Protein AF-A0A502GPY8-F1 (afdb_monomer_lite)

pLDDT: mean 94.05, std 6.35, range [57.41, 98.69]

Sequence (95 aa):
MATPYLEIHGKEYHFIVNERGTEIARKVTLSDDEILYWFVECGVVGLATKYAAMNSSPEKEFRDVYFRKQYSLMLSIKPEWATRKHKEFTEILSA

Structure (mmCIF, N/CA/C/O backbone):
data_AF-A0A502GPY8-F1
#
_entry.id   AF-A0A502GPY8-F1
#
loop_
_atom_site.group_PDB
_atom_site.id
_atom_site.type_symbol
_atom_site.label_atom_id
_atom_site.label_alt_id
_atom_site.label_comp_id
_atom_site.label_asym_id
_atom_site.label_entity_id
_atom_site.label_seq_id
_atom_site.pdbx_PDB_ins_code
_atom_site.Cartn_x
_atom_site.Cartn_y
_atom_site.Cartn_z
_atom_site.occupancy
_atom_site.B_iso_or_equiv
_atom_site.auth_seq_id
_atom_site.auth_comp_id
_atom_site.auth_asym_id
_atom_site.auth_atom_id
_atom_site.pdbx_PDB_model_num
ATOM 1 N N . MET A 1 1 ? -0.457 -15.748 -3.199 1.00 67.94 1 MET A N 1
ATOM 2 C CA . MET A 1 1 ? -0.892 -14.343 -3.295 1.00 67.94 1 MET A CA 1
ATOM 3 C C . MET A 1 1 ? -1.391 -13.996 -1.925 1.00 67.94 1 MET A C 1
ATOM 5 O O . MET A 1 1 ? -2.326 -14.634 -1.455 1.00 67.94 1 MET A O 1
ATOM 9 N N . ALA A 1 2 ? -0.700 -13.070 -1.281 1.00 85.50 2 ALA A N 1
ATOM 10 C CA . ALA A 1 2 ? -1.104 -12.572 0.011 1.00 85.50 2 ALA A CA 1
ATOM 11 C C . ALA A 1 2 ? -2.432 -11.807 -0.121 1.00 85.50 2 ALA A C 1
ATOM 13 O O . ALA A 1 2 ? -2.606 -11.022 -1.055 1.00 85.50 2 ALA A O 1
ATOM 14 N N . THR A 1 3 ? -3.375 -12.061 0.780 1.00 88.62 3 THR A N 1
ATOM 15 C CA . THR A 1 3 ? -4.700 -11.439 0.794 1.00 88.62 3 THR A CA 1
ATOM 16 C C . THR A 1 3 ? -4.838 -10.624 2.074 1.00 88.62 3 THR A C 1
ATOM 18 O O . THR A 1 3 ? -4.862 -11.213 3.159 1.00 88.62 3 THR A O 1
ATOM 21 N N . PRO A 1 4 ? -4.887 -9.284 1.979 1.00 93.69 4 PRO A N 1
ATOM 22 C CA . PRO A 1 4 ? -5.147 -8.454 3.138 1.00 93.69 4 PRO A CA 1
ATOM 23 C C . PRO A 1 4 ? -6.631 -8.499 3.515 1.00 93.69 4 PRO A C 1
ATOM 25 O O . PRO A 1 4 ? -7.497 -8.514 2.639 1.00 93.69 4 PRO A O 1
ATOM 28 N N . TYR A 1 5 ? -6.931 -8.470 4.809 1.00 95.31 5 TYR A N 1
ATOM 29 C CA . TYR A 1 5 ? -8.283 -8.295 5.334 1.00 95.31 5 TYR A CA 1
ATOM 30 C C . TYR A 1 5 ? -8.276 -7.437 6.605 1.00 95.31 5 TYR A C 1
ATOM 32 O O . TYR A 1 5 ? -7.223 -7.172 7.191 1.00 95.31 5 TYR A O 1
ATOM 40 N N . LEU A 1 6 ? -9.457 -6.931 6.969 1.00 97.19 6 LEU A N 1
ATOM 41 C CA . LEU A 1 6 ? -9.665 -6.028 8.097 1.00 97.19 6 LEU A CA 1
ATOM 42 C C . LEU A 1 6 ? -10.430 -6.755 9.203 1.00 97.19 6 LEU A C 1
ATOM 44 O O . LEU A 1 6 ? -11.538 -7.233 8.968 1.00 97.19 6 LEU A O 1
ATOM 48 N N . GLU A 1 7 ? -9.874 -6.765 10.410 1.00 97.88 7 GLU A N 1
ATOM 49 C CA . GLU A 1 7 ? -10.629 -7.014 11.643 1.00 97.88 7 GLU A CA 1
ATOM 50 C C . GLU A 1 7 ? -10.852 -5.679 12.368 1.00 97.88 7 GLU A C 1
ATOM 52 O O . GLU A 1 7 ? -9.956 -4.831 12.410 1.00 97.88 7 GLU A O 1
ATOM 57 N N . ILE A 1 8 ? -12.046 -5.486 12.937 1.00 97.94 8 ILE A N 1
ATOM 58 C CA . ILE A 1 8 ? -12.391 -4.293 13.721 1.00 97.94 8 ILE A CA 1
ATOM 59 C C . ILE A 1 8 ? -12.681 -4.725 15.154 1.00 97.94 8 ILE A C 1
ATOM 61 O O . ILE A 1 8 ? -13.660 -5.430 15.407 1.00 97.94 8 ILE A O 1
ATOM 65 N N . HIS A 1 9 ? -11.847 -4.284 16.094 1.00 97.44 9 HIS A N 1
ATOM 66 C CA . HIS A 1 9 ? -11.983 -4.581 17.518 1.00 97.44 9 HIS A CA 1
ATOM 67 C C . HIS A 1 9 ? -12.258 -3.288 18.287 1.00 97.44 9 HIS A C 1
ATOM 69 O O . HIS A 1 9 ? -11.359 -2.526 18.640 1.00 97.44 9 HIS A O 1
ATOM 75 N N . GLY A 1 10 ? -13.537 -2.998 18.527 1.00 96.44 10 GLY A N 1
ATOM 76 C CA . GLY A 1 10 ? -13.940 -1.722 19.112 1.00 96.44 10 GLY A CA 1
ATOM 77 C C . GLY A 1 10 ? -13.567 -0.555 18.194 1.00 96.44 10 GLY A C 1
ATOM 78 O O . GLY A 1 10 ? -14.213 -0.358 17.170 1.00 96.44 10 GLY A O 1
ATOM 79 N N . LYS A 1 11 ? -12.545 0.220 18.575 1.00 96.19 11 LYS A N 1
ATOM 80 C CA . LYS A 1 11 ? -12.016 1.345 17.778 1.00 96.19 11 LYS A CA 1
ATOM 81 C C . LYS A 1 11 ? -10.730 1.006 17.019 1.00 96.19 11 LYS A C 1
ATOM 83 O O . LYS A 1 11 ? -10.223 1.854 16.294 1.00 96.19 11 LYS A O 1
ATOM 88 N N . GLU A 1 12 ? -10.180 -0.188 17.218 1.00 98.31 12 GLU A N 1
ATOM 89 C CA . GLU A 1 12 ? -8.939 -0.619 16.581 1.00 98.31 12 GLU A CA 1
ATOM 90 C C . GLU A 1 12 ? -9.216 -1.271 15.230 1.00 98.31 12 GLU A C 1
ATOM 92 O O . GLU A 1 12 ? -10.046 -2.176 15.111 1.00 98.31 12 GLU A O 1
ATOM 97 N N . TYR A 1 13 ? -8.471 -0.832 14.219 1.00 98.69 13 TYR A N 1
ATOM 98 C CA . TYR A 1 13 ? -8.389 -1.482 12.922 1.00 98.69 13 TYR A CA 1
ATOM 99 C C . TYR A 1 13 ? -7.150 -2.363 12.870 1.00 98.69 13 TYR A C 1
ATOM 101 O O . TYR A 1 13 ? -6.026 -1.876 13.015 1.00 98.69 13 TYR A O 1
ATOM 109 N N . HIS A 1 14 ? -7.346 -3.650 12.602 1.00 98.31 14 HIS A N 1
ATOM 110 C CA . HIS A 1 14 ? -6.267 -4.605 12.398 1.00 98.31 14 HIS A CA 1
ATOM 111 C C . HIS A 1 14 ? -6.190 -4.957 10.913 1.00 98.31 14 HIS A C 1
ATOM 113 O O . HIS A 1 14 ? -7.040 -5.667 10.377 1.00 98.31 14 HIS A O 1
ATOM 119 N N . PHE A 1 15 ? -5.154 -4.456 10.249 1.00 98.06 15 PHE A N 1
ATOM 120 C CA . PHE A 1 15 ? -4.799 -4.845 8.893 1.00 98.06 15 PHE A CA 1
ATOM 121 C C . PHE A 1 15 ? -3.961 -6.112 8.942 1.00 98.06 15 PHE A C 1
ATOM 123 O O . PHE A 1 15 ? -2.838 -6.096 9.457 1.00 98.06 15 PHE A O 1
ATOM 130 N N . ILE A 1 16 ? -4.498 -7.198 8.404 1.00 97.44 16 ILE A N 1
ATOM 131 C CA . ILE A 1 16 ? -3.873 -8.515 8.478 1.00 97.44 16 ILE A CA 1
ATOM 132 C C . ILE A 1 16 ? -3.605 -8.998 7.073 1.00 97.44 16 ILE A C 1
ATOM 134 O O . ILE A 1 16 ? -4.476 -8.934 6.212 1.00 97.44 16 ILE A O 1
ATOM 138 N N . VAL A 1 17 ? -2.398 -9.498 6.845 1.00 95.12 17 VAL A N 1
ATOM 139 C CA . VAL A 1 17 ? -2.001 -10.095 5.577 1.00 95.12 17 VAL A CA 1
ATOM 140 C C . VAL A 1 17 ? -1.865 -11.590 5.785 1.00 95.12 17 VAL A C 1
ATOM 142 O O . VAL A 1 17 ? -1.045 -12.039 6.587 1.00 95.12 17 VAL A O 1
ATOM 145 N N . ASN A 1 18 ? -2.659 -12.361 5.048 1.00 94.38 18 ASN A N 1
ATOM 146 C CA . ASN A 1 18 ? -2.600 -13.814 5.071 1.00 94.38 18 ASN A CA 1
ATOM 147 C C . ASN A 1 18 ? -2.051 -14.347 3.749 1.00 94.38 18 ASN A C 1
ATOM 149 O O . ASN A 1 18 ? -2.468 -13.908 2.678 1.00 94.38 18 ASN A O 1
ATOM 153 N N . GLU A 1 19 ? -1.151 -15.321 3.806 1.00 93.31 19 GLU A N 1
ATOM 154 C CA . GLU A 1 19 ? -0.751 -16.095 2.642 1.00 93.31 19 GLU A CA 1
ATOM 155 C C . GLU A 1 19 ? -0.920 -17.590 2.921 1.00 93.31 19 GLU A C 1
ATOM 157 O O . GLU A 1 19 ? -0.337 -18.140 3.850 1.00 93.31 19 GLU A O 1
ATOM 162 N N . ARG A 1 20 ? -1.727 -18.261 2.085 1.00 91.94 20 ARG A N 1
ATOM 163 C CA . ARG A 1 20 ? -1.980 -19.716 2.147 1.00 91.94 20 ARG A CA 1
ATOM 164 C C . ARG A 1 20 ? -2.502 -20.202 3.510 1.00 91.94 20 ARG A C 1
ATOM 166 O O . ARG A 1 20 ? -2.188 -21.310 3.930 1.00 91.94 20 ARG A O 1
ATOM 173 N N . GLY A 1 21 ? -3.323 -19.395 4.175 1.00 90.75 21 GLY A N 1
ATOM 174 C CA . GLY A 1 21 ? -3.893 -19.709 5.485 1.00 90.75 21 GLY A CA 1
ATOM 175 C C . GLY A 1 21 ? -3.027 -19.247 6.657 1.00 90.75 21 GLY A C 1
ATOM 176 O O . GLY A 1 21 ? -3.499 -19.278 7.789 1.00 90.75 21 GLY A O 1
ATOM 177 N N . THR A 1 22 ? -1.813 -18.749 6.417 1.00 93.81 22 THR A N 1
ATOM 178 C CA . THR A 1 22 ? -0.907 -18.263 7.462 1.00 93.81 22 THR A CA 1
ATOM 179 C C . THR A 1 22 ? -0.907 -16.739 7.518 1.00 93.81 22 THR A C 1
ATOM 181 O O . THR A 1 22 ? -0.679 -16.075 6.509 1.00 93.81 22 THR A O 1
ATOM 184 N N . GLU A 1 23 ? -1.145 -16.172 8.702 1.00 96.44 23 GLU A N 1
ATOM 185 C CA . GLU A 1 23 ? -0.916 -14.746 8.958 1.00 96.44 23 GLU A CA 1
ATOM 186 C C . GLU A 1 23 ? 0.587 -14.454 8.857 1.00 96.44 23 GLU A C 1
ATOM 188 O O . GLU A 1 23 ? 1.383 -15.010 9.611 1.00 96.44 23 GLU A O 1
ATOM 193 N N . ILE A 1 24 ? 0.972 -13.602 7.905 1.00 95.81 24 ILE A N 1
ATOM 194 C CA . ILE A 1 24 ? 2.372 -13.214 7.674 1.00 95.81 24 ILE A CA 1
ATOM 195 C C . ILE A 1 24 ? 2.679 -11.801 8.176 1.00 95.81 24 ILE A C 1
ATOM 197 O O . ILE A 1 24 ? 3.843 -11.458 8.363 1.00 95.81 24 ILE A O 1
ATOM 201 N N . ALA A 1 25 ? 1.652 -10.974 8.389 1.00 95.25 25 ALA A N 1
ATOM 202 C CA . ALA A 1 25 ? 1.799 -9.643 8.963 1.00 95.25 25 ALA A CA 1
ATOM 203 C C . ALA A 1 25 ? 0.494 -9.160 9.602 1.00 95.25 25 ALA A C 1
ATOM 205 O O . ALA A 1 25 ? -0.592 -9.407 9.074 1.00 95.25 25 ALA A O 1
ATOM 206 N N . ARG A 1 26 ? 0.627 -8.379 10.678 1.00 97.19 26 ARG A N 1
ATOM 207 C CA . ARG A 1 26 ? -0.456 -7.618 11.305 1.00 97.19 26 ARG A CA 1
ATOM 208 C C . ARG A 1 26 ? 0.023 -6.214 11.628 1.00 97.19 26 ARG A C 1
ATOM 210 O O . ARG A 1 26 ? 1.089 -6.031 12.211 1.00 97.19 26 ARG A O 1
ATOM 217 N N . LYS A 1 27 ? -0.785 -5.225 11.261 1.00 97.69 27 LYS A N 1
ATOM 218 C CA . LYS A 1 27 ? -0.614 -3.821 11.640 1.00 97.69 27 LYS A CA 1
ATOM 219 C C . LYS A 1 27 ? -1.893 -3.348 12.315 1.00 97.69 27 LYS A C 1
ATOM 221 O O . LYS A 1 27 ? -2.981 -3.726 11.887 1.00 97.69 27 LYS A O 1
ATOM 226 N N . VAL A 1 28 ? -1.765 -2.539 13.359 1.00 98.19 28 VAL A N 1
ATOM 227 C CA . VAL A 1 28 ? -2.908 -2.018 14.121 1.00 98.19 28 VAL A CA 1
ATOM 228 C C . VAL A 1 28 ? -2.877 -0.501 14.080 1.00 98.19 28 VAL A C 1
ATOM 230 O O . VAL A 1 28 ? -1.808 0.100 14.177 1.00 98.19 28 VAL A O 1
ATOM 233 N N . THR A 1 29 ? -4.037 0.120 13.906 1.00 98.56 29 THR A N 1
ATOM 234 C CA . THR A 1 29 ? -4.176 1.575 13.925 1.00 98.56 29 THR A CA 1
ATOM 235 C C . THR A 1 29 ? -5.547 1.985 14.447 1.00 98.56 29 THR A C 1
ATOM 237 O O . THR A 1 29 ? -6.522 1.253 14.309 1.00 98.56 29 THR A O 1
ATOM 240 N N . LEU A 1 30 ? -5.617 3.178 15.033 1.00 98.44 30 LEU A N 1
ATOM 241 C CA . LEU A 1 30 ? -6.869 3.863 15.375 1.00 98.44 30 LEU A CA 1
ATOM 242 C C . LEU A 1 30 ? -7.266 4.898 14.305 1.00 98.44 30 LEU A C 1
ATOM 244 O O . LEU A 1 30 ? -8.286 5.564 14.439 1.00 98.4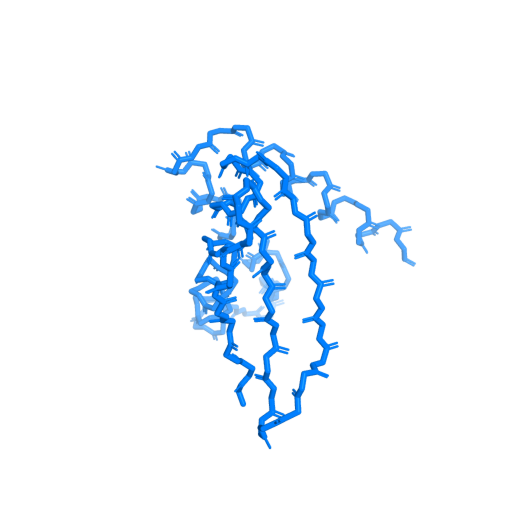4 30 LEU A O 1
ATOM 248 N N . SER A 1 31 ? -6.423 5.098 13.285 1.00 98.19 31 SER A N 1
ATOM 249 C CA . SER A 1 31 ? -6.598 6.127 12.259 1.00 98.19 31 SER A CA 1
ATOM 250 C C . SER A 1 31 ? -7.294 5.559 11.029 1.00 98.19 31 SER A C 1
ATOM 252 O O . SER A 1 31 ? -6.752 4.668 10.369 1.00 98.19 31 SER A O 1
ATOM 254 N N . ASP A 1 32 ? -8.445 6.142 10.684 1.00 97.69 32 ASP A N 1
ATOM 255 C CA . ASP A 1 32 ? -9.158 5.864 9.434 1.00 97.69 32 ASP A CA 1
ATOM 256 C C . ASP A 1 32 ? -8.254 6.106 8.210 1.00 97.69 32 ASP A C 1
ATOM 258 O O . ASP A 1 32 ? -8.236 5.313 7.272 1.00 97.69 32 ASP A O 1
ATOM 262 N N . ASP A 1 33 ? -7.447 7.173 8.226 1.00 97.88 33 ASP A N 1
ATOM 263 C CA . ASP A 1 33 ? -6.573 7.504 7.094 1.00 97.88 33 ASP A CA 1
ATOM 264 C C . ASP A 1 33 ? -5.480 6.451 6.884 1.00 97.88 33 ASP A C 1
ATOM 266 O O . ASP A 1 33 ? -5.148 6.102 5.752 1.00 97.88 33 ASP A O 1
ATOM 270 N N . GLU A 1 34 ? -4.945 5.913 7.980 1.00 97.88 34 GLU A N 1
ATOM 271 C CA . GLU A 1 34 ? -3.852 4.944 7.936 1.00 97.88 34 GLU A CA 1
ATOM 272 C C . GLU A 1 34 ? -4.339 3.579 7.437 1.00 97.88 34 GLU A C 1
ATOM 274 O O . GLU A 1 34 ? -3.687 2.957 6.595 1.00 97.88 34 GLU A O 1
ATOM 279 N N . ILE A 1 35 ? -5.507 3.122 7.911 1.00 98.00 35 ILE A N 1
ATOM 280 C CA . ILE A 1 35 ? -6.069 1.850 7.448 1.00 98.00 35 ILE A CA 1
ATOM 281 C C . ILE A 1 35 ? -6.442 1.922 5.964 1.00 98.00 35 ILE A C 1
ATOM 283 O O . ILE A 1 35 ? -6.138 0.997 5.208 1.00 98.00 35 ILE A O 1
ATOM 287 N N . LEU A 1 36 ? -7.027 3.041 5.522 1.00 97.62 36 LEU A N 1
ATOM 288 C CA . LEU A 1 36 ? -7.362 3.261 4.117 1.00 97.62 36 LEU A CA 1
ATOM 289 C C . LEU A 1 36 ? -6.107 3.320 3.243 1.00 97.62 36 LEU A C 1
ATOM 291 O O . LEU A 1 36 ? -6.084 2.688 2.184 1.00 97.62 36 LEU A O 1
ATOM 295 N N . TYR A 1 37 ? -5.049 3.998 3.701 1.00 97.50 37 TYR A N 1
ATOM 296 C CA . TYR A 1 37 ? -3.766 4.034 3.000 1.00 97.50 37 TYR A CA 1
ATOM 297 C C . TYR A 1 37 ? -3.225 2.621 2.748 1.00 97.50 37 TYR A C 1
ATOM 29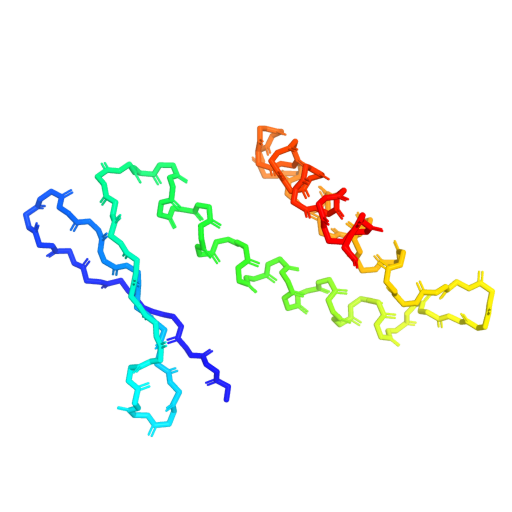9 O O . TYR A 1 37 ? -2.898 2.299 1.607 1.00 97.50 37 TYR A O 1
ATOM 307 N N . TRP A 1 38 ? -3.179 1.748 3.764 1.00 96.69 38 TRP A N 1
ATOM 308 C CA . TRP A 1 38 ? -2.635 0.388 3.615 1.00 96.69 38 TRP A CA 1
ATOM 309 C C . TRP A 1 38 ? -3.413 -0.475 2.613 1.00 96.69 38 TRP A C 1
ATOM 311 O O . TRP A 1 38 ? -2.810 -1.218 1.835 1.00 96.69 38 TRP A O 1
ATOM 321 N N . PHE A 1 39 ? -4.745 -0.386 2.598 1.00 96.06 39 PHE A N 1
ATOM 322 C CA . PHE A 1 39 ? -5.553 -1.124 1.622 1.00 96.06 39 PHE A CA 1
ATOM 323 C C . PHE A 1 39 ? -5.384 -0.584 0.201 1.00 96.06 39 PHE A C 1
ATOM 325 O O . PHE A 1 39 ? -5.217 -1.362 -0.741 1.00 96.06 39 PHE A O 1
ATOM 332 N N . VAL A 1 40 ? -5.396 0.740 0.038 1.00 96.69 40 VAL A N 1
ATOM 333 C CA . VAL A 1 40 ? -5.215 1.381 -1.270 1.00 96.69 40 VAL A CA 1
ATOM 334 C C . VAL A 1 40 ? -3.827 1.089 -1.833 1.00 96.69 40 VAL A C 1
ATOM 336 O O . VAL A 1 40 ? -3.697 0.740 -3.007 1.00 96.69 40 VAL A O 1
ATOM 339 N N . GLU A 1 41 ? -2.799 1.160 -0.992 1.00 95.56 41 GLU A N 1
ATOM 340 C CA . GLU A 1 41 ? -1.416 0.847 -1.338 1.00 95.56 41 GLU A CA 1
ATOM 341 C C . GLU A 1 41 ? -1.282 -0.548 -1.964 1.00 95.56 41 GLU A C 1
ATOM 343 O O . GLU A 1 41 ? -0.610 -0.690 -2.984 1.00 95.56 41 GLU A O 1
ATOM 348 N N . CYS A 1 42 ? -1.974 -1.559 -1.427 1.00 92.94 42 CYS A N 1
ATOM 349 C CA . CYS A 1 42 ? -1.956 -2.916 -1.979 1.00 92.94 42 CYS A CA 1
ATOM 350 C C . CYS A 1 42 ? -2.441 -2.955 -3.440 1.00 92.94 42 CYS A C 1
ATOM 352 O O . CYS A 1 42 ? -1.806 -3.572 -4.301 1.00 92.94 42 CYS A O 1
ATOM 354 N N . GLY A 1 43 ? -3.544 -2.260 -3.739 1.00 93.94 43 GLY A N 1
ATOM 355 C CA . GLY A 1 43 ? -4.068 -2.143 -5.102 1.00 93.94 43 GLY A CA 1
ATOM 356 C C . GLY A 1 43 ? -3.142 -1.340 -6.018 1.00 93.94 43 GLY A C 1
ATOM 357 O O . GLY A 1 43 ? -2.867 -1.751 -7.148 1.00 93.94 43 GLY A O 1
ATOM 358 N N . VAL A 1 44 ? -2.614 -0.219 -5.521 1.00 97.00 44 VAL A N 1
ATOM 359 C CA . VAL A 1 44 ? -1.692 0.654 -6.258 1.00 97.00 44 VAL A CA 1
ATOM 360 C C . VAL A 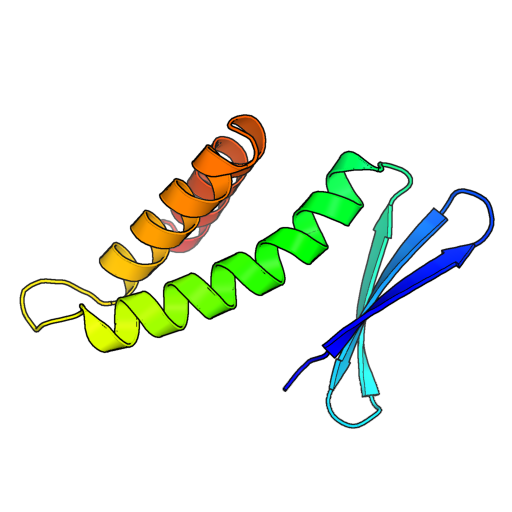1 44 ? -0.409 -0.077 -6.641 1.00 97.00 44 VAL A C 1
ATOM 362 O O . VAL A 1 44 ? 0.013 0.018 -7.794 1.00 97.00 44 VAL A O 1
ATOM 365 N N . VAL A 1 45 ? 0.177 -0.841 -5.718 1.00 94.94 45 VAL A N 1
ATOM 366 C CA . VAL A 1 45 ? 1.352 -1.681 -5.976 1.00 94.94 45 VAL A CA 1
ATOM 367 C C . VAL A 1 45 ? 1.055 -2.671 -7.098 1.00 94.94 45 VAL A C 1
ATOM 369 O O . VAL A 1 45 ? 1.767 -2.676 -8.100 1.00 94.94 45 VAL A O 1
ATOM 372 N N . GLY A 1 46 ? -0.038 -3.436 -7.005 1.00 94.69 46 GLY A N 1
ATOM 373 C CA . GLY A 1 46 ? -0.399 -4.415 -8.035 1.00 94.69 46 GLY A CA 1
ATOM 374 C C . GLY A 1 46 ? -0.602 -3.791 -9.423 1.00 94.69 46 GLY A C 1
ATOM 375 O O . GLY A 1 46 ? -0.086 -4.298 -10.426 1.00 94.69 46 GLY A O 1
ATOM 376 N N . LEU A 1 47 ? -1.303 -2.654 -9.491 1.00 96.75 47 LEU A N 1
ATOM 377 C CA . LEU A 1 47 ? -1.519 -1.917 -10.740 1.0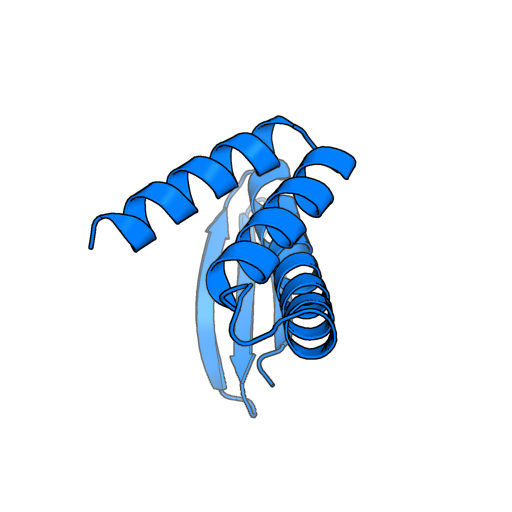0 96.75 47 LEU A CA 1
ATOM 378 C C . LEU A 1 47 ? -0.214 -1.359 -11.315 1.00 96.75 47 LEU A C 1
ATOM 380 O O . LEU A 1 47 ? 0.025 -1.468 -12.520 1.00 96.75 47 LEU A O 1
ATOM 384 N N . ALA A 1 48 ? 0.639 -0.780 -10.471 1.00 97.44 48 ALA A N 1
ATOM 385 C CA . ALA A 1 48 ? 1.920 -0.233 -10.890 1.00 97.44 48 ALA A CA 1
ATOM 386 C C . ALA A 1 48 ? 2.881 -1.327 -11.367 1.00 97.44 48 ALA A C 1
ATOM 388 O O . ALA A 1 48 ? 3.557 -1.125 -12.372 1.00 97.44 48 ALA A O 1
ATOM 389 N N . THR A 1 49 ? 2.911 -2.491 -10.711 1.00 96.12 49 THR A N 1
ATOM 390 C CA . THR A 1 49 ? 3.710 -3.649 -11.140 1.00 96.12 49 THR A CA 1
ATOM 391 C C . THR A 1 49 ? 3.291 -4.111 -12.529 1.00 96.12 49 THR A C 1
ATOM 393 O O . THR A 1 49 ? 4.140 -4.247 -13.410 1.00 96.12 49 THR A O 1
ATOM 396 N N . LYS A 1 50 ? 1.983 -4.298 -12.763 1.00 97.44 50 LYS A N 1
ATOM 397 C CA . LYS A 1 50 ? 1.467 -4.697 -14.081 1.00 97.44 50 LYS A CA 1
ATOM 398 C C . LYS A 1 50 ? 1.797 -3.654 -15.149 1.00 97.44 50 LYS A C 1
ATOM 400 O O . LYS A 1 50 ? 2.236 -4.006 -16.240 1.00 97.44 50 LYS A O 1
ATOM 405 N N . TYR A 1 51 ? 1.618 -2.373 -14.828 1.00 97.62 51 TYR A N 1
ATOM 406 C CA . TYR A 1 51 ? 1.947 -1.280 -15.736 1.00 97.62 51 TYR A CA 1
ATOM 407 C C . TYR A 1 51 ? 3.439 -1.262 -16.084 1.00 97.62 51 TYR A C 1
ATOM 409 O O . TYR A 1 51 ? 3.787 -1.202 -17.260 1.00 97.62 51 TYR A O 1
ATOM 417 N N . ALA A 1 52 ? 4.318 -1.360 -15.087 1.00 97.19 52 ALA A N 1
ATOM 418 C CA . ALA A 1 52 ? 5.758 -1.378 -15.298 1.00 97.19 52 ALA A CA 1
ATOM 419 C C . ALA A 1 52 ? 6.181 -2.584 -16.140 1.00 97.19 52 ALA A C 1
ATOM 421 O O . ALA A 1 52 ? 6.899 -2.401 -17.116 1.00 97.19 52 ALA A O 1
ATOM 422 N N . ALA A 1 53 ? 5.661 -3.783 -15.868 1.00 96.00 53 ALA A N 1
ATOM 423 C CA . ALA A 1 53 ? 5.977 -4.976 -16.657 1.00 96.00 53 ALA A CA 1
ATOM 424 C C . ALA A 1 53 ? 5.654 -4.809 -18.156 1.00 96.00 53 ALA A C 1
ATOM 426 O O . ALA A 1 53 ? 6.375 -5.330 -18.998 1.00 96.00 53 ALA A O 1
ATOM 427 N N . MET A 1 54 ? 4.604 -4.050 -18.491 1.00 96.69 54 MET A N 1
ATOM 428 C CA . MET A 1 54 ? 4.200 -3.780 -19.878 1.00 96.69 54 MET A CA 1
ATOM 429 C C . MET A 1 54 ? 4.927 -2.593 -20.532 1.00 96.69 54 MET A C 1
ATOM 431 O O . MET A 1 54 ? 4.883 -2.464 -21.750 1.00 96.69 54 MET A O 1
ATOM 435 N N . ASN A 1 55 ? 5.534 -1.697 -19.746 1.00 94.50 55 ASN A N 1
ATOM 436 C CA . ASN A 1 55 ? 6.057 -0.405 -20.223 1.00 94.50 55 ASN A CA 1
ATOM 437 C C . ASN A 1 55 ? 7.552 -0.191 -19.928 1.00 94.50 55 ASN A C 1
ATOM 439 O O . ASN A 1 55 ? 8.087 0.885 -20.209 1.00 94.50 55 ASN A O 1
ATOM 443 N N . SER A 1 56 ? 8.219 -1.183 -19.340 1.00 89.38 56 SER A N 1
ATOM 444 C CA . SER A 1 56 ? 9.667 -1.164 -19.128 1.00 89.38 56 SER A CA 1
ATOM 445 C C . SER A 1 56 ? 10.391 -1.559 -20.408 1.00 89.38 56 SER A C 1
ATOM 447 O O . SER A 1 56 ? 9.870 -2.303 -21.236 1.00 89.38 56 SER A O 1
ATOM 449 N N . SER A 1 57 ? 11.604 -1.051 -20.570 1.00 87.94 57 SER A N 1
ATOM 450 C CA . SER A 1 57 ? 12.465 -1.330 -21.722 1.00 87.94 57 SER A CA 1
ATOM 451 C C . SER A 1 57 ? 13.924 -1.197 -21.281 1.00 87.94 57 SER A C 1
ATOM 453 O O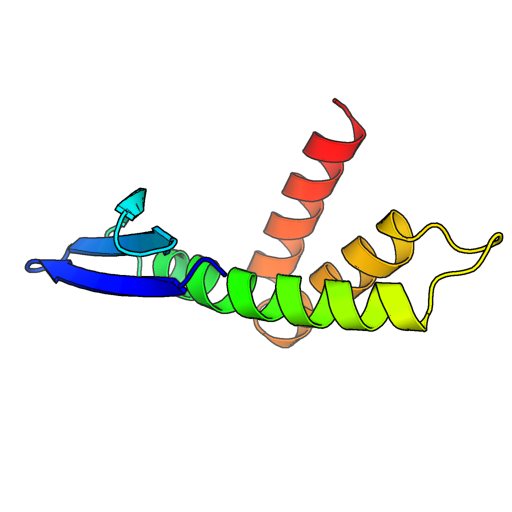 . SER A 1 57 ? 14.151 -0.647 -20.206 1.00 87.94 57 SER A O 1
ATOM 455 N N . PRO A 1 58 ? 14.919 -1.616 -22.078 1.00 84.00 58 PRO A N 1
ATOM 456 C CA . PRO A 1 58 ? 16.328 -1.393 -21.735 1.00 84.00 58 PRO A CA 1
ATOM 457 C C . PRO A 1 58 ? 16.678 0.078 -21.439 1.00 84.00 58 PRO A C 1
ATOM 459 O O . PRO A 1 58 ? 17.612 0.353 -20.702 1.00 84.00 58 PRO A O 1
ATOM 462 N N . GLU A 1 59 ? 15.910 1.027 -21.983 1.00 82.06 59 GLU A N 1
ATOM 463 C CA . GLU A 1 59 ? 16.075 2.473 -21.767 1.00 82.06 59 GLU A CA 1
ATOM 464 C C . GLU A 1 59 ? 15.235 3.018 -20.595 1.00 82.06 59 GLU A C 1
ATOM 466 O O . GLU A 1 59 ? 15.369 4.177 -20.202 1.00 82.06 59 GLU A O 1
ATOM 471 N N . LYS A 1 60 ? 14.315 2.209 -20.056 1.00 83.81 60 LYS A N 1
ATOM 472 C CA . LYS A 1 60 ? 13.410 2.571 -18.959 1.00 83.81 60 LYS A CA 1
ATOM 473 C C . LYS A 1 60 ? 13.401 1.456 -17.932 1.00 83.81 60 LYS A C 1
ATOM 475 O O . LYS A 1 60 ? 12.619 0.507 -18.046 1.00 83.81 60 LYS A O 1
ATOM 480 N N . GLU A 1 61 ? 14.236 1.632 -16.920 1.00 90.62 61 GLU A N 1
ATOM 481 C CA . GLU A 1 61 ? 14.332 0.726 -15.788 1.00 90.62 61 GLU A CA 1
ATOM 482 C C . GLU A 1 61 ? 12.963 0.492 -15.151 1.00 90.62 61 GLU A C 1
ATOM 484 O O . GLU A 1 61 ? 12.189 1.425 -14.894 1.00 90.62 61 GLU A O 1
ATOM 489 N N . PHE A 1 62 ? 12.672 -0.778 -14.865 1.00 93.62 62 PHE A N 1
ATOM 490 C CA . PHE A 1 62 ? 11.391 -1.197 -14.300 1.00 93.62 62 PHE A CA 1
ATOM 491 C C . PHE A 1 62 ? 11.042 -0.402 -13.047 1.00 93.62 62 PHE A C 1
ATOM 493 O O . PHE A 1 62 ? 9.908 0.055 -12.886 1.00 93.62 62 PHE A O 1
ATOM 500 N N . ARG A 1 63 ? 12.040 -0.191 -12.183 1.00 91.50 63 ARG A N 1
ATOM 501 C CA . ARG A 1 63 ? 11.883 0.527 -10.919 1.00 91.50 63 ARG A CA 1
ATOM 502 C C . ARG A 1 63 ? 11.414 1.967 -11.130 1.00 91.50 63 ARG A C 1
ATOM 504 O O . ARG A 1 63 ? 10.529 2.421 -10.408 1.00 91.50 63 ARG A O 1
ATOM 511 N N . ASP A 1 64 ? 11.915 2.649 -12.155 1.00 91.62 64 ASP A N 1
ATOM 512 C CA . ASP A 1 64 ? 11.541 4.036 -12.434 1.00 91.62 64 ASP A CA 1
ATOM 513 C C . ASP A 1 64 ? 10.116 4.148 -12.970 1.00 91.62 64 ASP A C 1
ATOM 515 O O . ASP A 1 64 ? 9.395 5.098 -12.656 1.00 91.62 64 ASP A O 1
ATOM 519 N N . VAL A 1 65 ? 9.693 3.199 -13.809 1.00 95.88 65 VAL A N 1
ATOM 520 C CA . VAL A 1 65 ? 8.311 3.143 -14.309 1.00 95.88 65 VAL A CA 1
ATOM 521 C C . VAL A 1 65 ? 7.356 2.785 -13.166 1.00 95.88 65 VAL A C 1
ATOM 523 O O . VAL A 1 65 ? 6.303 3.407 -13.013 1.00 95.88 65 VAL A O 1
ATOM 526 N N . TYR A 1 66 ? 7.752 1.826 -12.330 1.00 96.31 66 TYR A N 1
ATOM 527 C CA . TYR A 1 66 ? 6.999 1.342 -11.180 1.00 96.31 66 TYR A CA 1
ATOM 528 C C . TYR A 1 66 ? 6.766 2.435 -10.128 1.00 96.31 66 TYR A C 1
ATOM 530 O O . TYR A 1 66 ? 5.616 2.705 -9.776 1.00 96.31 66 TYR A O 1
ATOM 538 N N . PHE A 1 67 ? 7.818 3.117 -9.665 1.00 95.38 67 PHE A N 1
ATOM 539 C CA . PHE A 1 67 ? 7.700 4.172 -8.650 1.00 95.38 67 PHE A CA 1
ATOM 540 C C . PHE A 1 67 ? 6.923 5.385 -9.162 1.00 95.38 67 PHE A C 1
ATOM 542 O O . PHE A 1 67 ? 6.026 5.875 -8.472 1.00 95.38 67 PHE A O 1
ATOM 549 N N . ARG A 1 68 ? 7.169 5.819 -10.407 1.00 95.25 68 ARG A N 1
ATOM 550 C CA . ARG A 1 68 ? 6.389 6.909 -11.018 1.00 95.25 68 ARG A CA 1
ATOM 551 C C . ARG A 1 68 ? 4.908 6.567 -11.112 1.00 95.25 68 ARG A C 1
ATOM 553 O O . ARG A 1 68 ? 4.064 7.419 -10.828 1.00 95.25 68 ARG A O 1
ATOM 560 N N . LYS A 1 69 ? 4.571 5.324 -11.476 1.00 97.69 69 LYS A N 1
ATOM 561 C CA . LYS A 1 69 ? 3.169 4.911 -11.573 1.00 97.69 69 LYS A CA 1
ATOM 562 C C . LYS A 1 69 ? 2.494 4.847 -10.206 1.00 97.69 69 LYS A C 1
ATOM 564 O O . LYS A 1 69 ? 1.369 5.326 -10.093 1.00 97.69 69 LYS A O 1
ATOM 569 N N . GLN A 1 70 ? 3.170 4.328 -9.181 1.00 98.19 70 GLN A N 1
ATOM 570 C CA . GLN A 1 70 ? 2.641 4.350 -7.815 1.00 98.19 70 GLN A CA 1
ATOM 571 C C . GLN A 1 70 ? 2.387 5.780 -7.322 1.00 98.19 70 GLN A C 1
ATOM 573 O O . GLN A 1 70 ? 1.295 6.063 -6.838 1.00 98.19 70 GLN A O 1
ATOM 578 N N . TYR A 1 71 ? 3.353 6.690 -7.499 1.00 97.75 71 TYR A N 1
ATOM 579 C CA . TYR A 1 71 ? 3.201 8.095 -7.108 1.00 97.75 71 TYR A CA 1
ATOM 580 C C . TYR A 1 71 ? 1.995 8.746 -7.797 1.00 97.75 71 TYR A C 1
ATOM 582 O O . TYR A 1 71 ? 1.152 9.341 -7.135 1.00 97.75 71 TYR A O 1
ATOM 590 N N . SER A 1 72 ? 1.872 8.576 -9.119 1.00 98.06 72 SER A N 1
ATOM 591 C CA . SER A 1 72 ? 0.753 9.123 -9.895 1.00 98.06 72 SER A CA 1
ATOM 592 C C . SER A 1 72 ? -0.607 8.584 -9.436 1.00 98.06 72 SER A C 1
ATOM 594 O O . SER A 1 72 ? -1.556 9.359 -9.327 1.00 98.06 72 SER A O 1
ATOM 596 N N . LEU A 1 73 ? -0.708 7.281 -9.151 1.00 98.44 73 LEU A N 1
ATOM 597 C CA . LEU A 1 73 ? -1.948 6.676 -8.661 1.00 98.44 73 LEU A CA 1
ATOM 598 C C . LEU A 1 73 ? -2.310 7.204 -7.270 1.00 98.44 73 LEU A C 1
ATOM 600 O O . LEU A 1 73 ? -3.445 7.621 -7.063 1.00 98.44 73 LEU A O 1
ATOM 604 N N . MET A 1 74 ? -1.352 7.270 -6.344 1.00 98.12 74 MET A N 1
ATOM 605 C CA . MET A 1 74 ? -1.608 7.827 -5.013 1.00 98.12 74 MET A CA 1
ATOM 606 C C . MET A 1 74 ? -1.995 9.301 -5.077 1.00 98.12 74 MET A C 1
ATOM 608 O O . MET A 1 74 ? -2.930 9.707 -4.398 1.00 98.12 74 MET A O 1
ATOM 612 N N . LEU A 1 75 ? -1.346 10.088 -5.942 1.00 98.00 75 LEU A N 1
ATOM 613 C CA . LEU A 1 75 ? -1.653 11.508 -6.122 1.00 98.00 75 LEU A CA 1
ATOM 614 C C . LEU A 1 75 ? -3.085 11.720 -6.619 1.00 98.00 75 LEU A C 1
ATOM 616 O O . LEU A 1 75 ? -3.734 12.673 -6.201 1.00 98.00 75 LEU A O 1
ATOM 620 N N . SER A 1 76 ? -3.589 10.816 -7.465 1.00 97.88 76 SER A N 1
ATOM 621 C CA . SER A 1 76 ? -4.977 10.863 -7.940 1.00 97.88 76 SER A CA 1
ATOM 622 C C . SER A 1 76 ? -6.019 10.553 -6.860 1.00 97.88 76 SER A C 1
ATOM 624 O O . SER A 1 76 ? -7.190 10.865 -7.052 1.00 97.88 76 SER A O 1
ATOM 626 N N . ILE A 1 77 ? -5.605 9.950 -5.741 1.00 97.62 77 ILE A N 1
ATOM 627 C CA . ILE A 1 77 ? -6.483 9.587 -4.624 1.00 97.62 77 ILE A CA 1
ATOM 628 C C . ILE A 1 77 ? -6.366 10.625 -3.509 1.00 97.62 77 ILE A C 1
ATOM 630 O O . ILE A 1 77 ? -7.372 11.183 -3.078 1.00 97.62 77 ILE A O 1
ATOM 634 N N . LYS A 1 78 ? -5.138 10.886 -3.044 1.00 97.81 78 LYS A N 1
ATOM 635 C CA . LYS A 1 78 ? -4.846 11.836 -1.970 1.00 97.81 78 LYS A CA 1
ATOM 636 C C . LYS A 1 78 ? -3.388 12.342 -2.048 1.00 97.81 78 LYS A C 1
ATOM 638 O O . LYS A 1 78 ? -2.460 11.534 -1.941 1.00 97.81 78 LYS A O 1
ATOM 643 N N . PRO A 1 79 ? -3.139 13.658 -2.203 1.00 97.88 79 PRO A N 1
ATOM 644 C CA . PRO A 1 79 ? -1.783 14.206 -2.353 1.00 97.88 79 PRO A CA 1
ATOM 645 C C . PRO A 1 79 ? -0.816 13.885 -1.204 1.00 97.88 79 PRO A C 1
ATOM 647 O O . PRO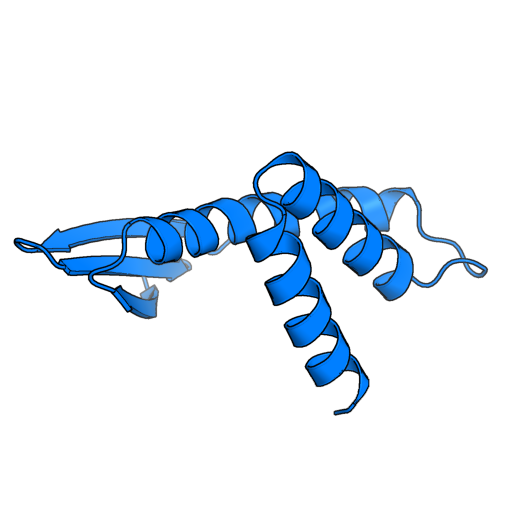 A 1 79 ? 0.372 13.635 -1.431 1.00 97.88 79 PRO A O 1
ATOM 650 N N . GLU A 1 80 ? -1.308 13.840 0.032 1.00 97.94 80 GLU A N 1
ATOM 651 C CA . GLU A 1 80 ? -0.509 13.503 1.213 1.00 97.94 80 GLU A CA 1
ATOM 652 C C . GLU A 1 80 ? 0.029 12.068 1.129 1.00 97.94 80 GLU A C 1
ATOM 654 O O . GLU A 1 80 ? 1.176 11.804 1.497 1.00 97.94 80 GLU A O 1
ATOM 659 N N . TRP A 1 81 ? -0.756 11.145 0.570 1.00 98.00 81 TRP A N 1
ATOM 660 C CA . TRP A 1 81 ? -0.345 9.756 0.366 1.00 98.00 81 TRP A CA 1
ATOM 661 C C . TRP A 1 81 ? 0.727 9.627 -0.717 1.00 98.00 81 TRP A C 1
ATOM 663 O O . TRP A 1 81 ? 1.659 8.838 -0.569 1.00 98.00 81 TRP A O 1
ATOM 673 N N . ALA A 1 82 ? 0.653 10.436 -1.777 1.00 97.19 82 ALA A N 1
ATOM 674 C CA . ALA A 1 82 ? 1.712 10.503 -2.786 1.00 97.19 82 ALA A CA 1
ATOM 675 C C . ALA A 1 82 ? 3.023 11.039 -2.201 1.00 97.19 82 ALA A C 1
ATOM 677 O O . ALA A 1 82 ? 4.100 10.516 -2.488 1.00 97.19 82 ALA A O 1
ATOM 678 N N . THR A 1 83 ? 2.924 12.055 -1.341 1.00 96.44 83 THR A N 1
ATOM 679 C CA . THR A 1 83 ? 4.071 12.653 -0.647 1.00 96.44 83 THR A CA 1
ATOM 680 C C . THR A 1 83 ? 4.731 11.641 0.288 1.00 96.44 83 THR A C 1
ATOM 682 O O . THR A 1 83 ? 5.949 11.462 0.244 1.00 96.44 83 THR A O 1
ATOM 685 N N . ARG A 1 84 ? 3.927 10.906 1.069 1.00 95.44 84 ARG A N 1
ATOM 686 C CA . ARG A 1 84 ? 4.395 9.774 1.878 1.00 95.44 84 ARG A CA 1
ATOM 687 C C . ARG A 1 84 ? 5.105 8.727 1.019 1.00 95.44 84 ARG A C 1
ATOM 689 O O . ARG A 1 84 ? 6.233 8.362 1.336 1.00 95.44 84 ARG A O 1
ATOM 696 N N . LYS A 1 85 ? 4.503 8.308 -0.101 1.00 93.31 85 LYS A N 1
ATOM 697 C CA . LYS A 1 85 ? 5.115 7.324 -1.007 1.00 93.31 85 LYS A CA 1
ATOM 698 C C . LYS A 1 85 ? 6.446 7.773 -1.583 1.00 93.31 85 LYS A C 1
ATOM 700 O O . LYS A 1 85 ? 7.378 6.981 -1.655 1.00 93.31 85 LYS A O 1
ATOM 705 N N . HIS A 1 86 ? 6.550 9.039 -1.974 1.00 92.31 86 HIS A N 1
ATOM 706 C CA . HIS A 1 86 ? 7.805 9.591 -2.466 1.00 92.31 86 HIS A CA 1
ATOM 707 C C . HIS A 1 86 ? 8.915 9.469 -1.415 1.00 92.31 86 HIS A C 1
ATOM 709 O O . HIS A 1 86 ? 10.031 9.087 -1.752 1.00 92.31 86 HIS A O 1
ATOM 715 N N . LYS A 1 87 ? 8.613 9.755 -0.142 1.00 93.62 87 LYS A N 1
ATOM 716 C CA . LYS A 1 87 ? 9.579 9.602 0.953 1.00 93.62 87 LYS A CA 1
ATOM 717 C C . LYS A 1 87 ? 10.024 8.144 1.119 1.00 93.62 87 LYS A C 1
ATOM 719 O O . LYS A 1 87 ? 11.224 7.893 1.164 1.00 93.62 87 LYS A O 1
ATOM 724 N N . GLU A 1 88 ? 9.078 7.204 1.126 1.00 91.62 88 GLU A N 1
ATOM 725 C CA . GLU A 1 88 ? 9.366 5.762 1.195 1.00 91.62 88 GLU A CA 1
ATOM 726 C C . GLU A 1 88 ? 10.264 5.305 0.026 1.00 91.62 88 GLU A C 1
ATOM 728 O O . GLU A 1 88 ? 11.197 4.528 0.221 1.00 91.62 88 GLU A O 1
ATOM 733 N N . PHE A 1 89 ? 10.046 5.818 -1.193 1.00 90.50 89 PHE A N 1
ATOM 734 C CA . PHE A 1 89 ? 10.917 5.515 -2.335 1.00 90.50 89 PHE A CA 1
ATOM 735 C C . PHE A 1 89 ? 12.328 6.065 -2.151 1.00 90.50 89 PHE A C 1
ATOM 737 O O . PHE A 1 89 ? 13.285 5.350 -2.434 1.00 90.50 89 PHE A O 1
ATOM 744 N N . THR A 1 90 ? 12.478 7.302 -1.671 1.00 87.88 90 THR A N 1
ATOM 745 C CA . THR A 1 90 ? 13.801 7.886 -1.411 1.00 87.88 90 THR A CA 1
ATOM 746 C C . THR A 1 90 ? 14.590 7.048 -0.407 1.00 87.88 90 THR A C 1
ATOM 748 O O . THR A 1 90 ? 15.773 6.811 -0.627 1.00 87.88 90 THR A O 1
ATOM 751 N N . GLU A 1 91 ? 13.935 6.550 0.645 1.00 89.50 91 GLU A N 1
ATOM 752 C CA . GLU A 1 91 ? 14.560 5.672 1.641 1.00 89.50 91 GLU A CA 1
ATOM 753 C C . GLU A 1 91 ? 15.058 4.363 1.000 1.00 89.50 91 GLU A C 1
ATOM 755 O O . GLU A 1 91 ? 16.218 3.998 1.183 1.00 89.50 91 GLU A O 1
ATOM 760 N N . ILE A 1 92 ? 14.239 3.718 0.159 1.00 84.75 92 ILE A N 1
ATOM 761 C CA . ILE A 1 92 ? 14.613 2.494 -0.580 1.00 84.75 92 ILE A CA 1
ATOM 762 C C . ILE A 1 92 ? 15.774 2.734 -1.554 1.00 84.75 92 ILE A C 1
ATOM 764 O O . ILE A 1 92 ? 16.598 1.851 -1.760 1.00 84.75 92 ILE A O 1
ATOM 768 N N . LEU A 1 93 ? 15.823 3.902 -2.200 1.00 80.62 93 LEU A N 1
ATOM 769 C CA . LEU A 1 93 ? 16.884 4.256 -3.148 1.00 80.62 93 LEU A CA 1
ATOM 770 C C . LEU A 1 93 ? 18.210 4.610 -2.461 1.00 80.62 93 LEU A C 1
ATOM 772 O O . LEU A 1 93 ? 19.248 4.582 -3.118 1.00 80.62 93 LEU A O 1
ATOM 776 N N . SER A 1 94 ? 18.159 4.980 -1.179 1.00 78.62 94 SER A N 1
ATOM 777 C CA . SER A 1 94 ? 19.328 5.340 -0.369 1.00 78.62 94 SER A CA 1
ATOM 778 C C . SER A 1 94 ? 19.953 4.173 0.403 1.00 78.62 94 SER A C 1
ATOM 780 O O . SER A 1 94 ? 21.032 4.351 0.968 1.00 78.62 94 SER A O 1
ATOM 782 N N . ALA A 1 95 ? 19.277 3.020 0.440 1.00 57.41 95 ALA A N 1
ATOM 783 C CA . ALA A 1 95 ? 19.731 1.777 1.065 1.00 57.41 95 ALA A CA 1
ATOM 784 C C . ALA A 1 95 ? 20.487 0.888 0.067 1.00 57.41 95 ALA A C 1
ATOM 786 O O . ALA A 1 95 ? 21.455 0.229 0.507 1.00 57.41 95 ALA A O 1
#

Foldseek 3Di:
DWDWDWDDDPQKTWTFTDDPNDTPDIDIDSDPVVVVLVVVLVVQQVVLQVQLVVPADPVRDSLNSSLVSSLVSLCVVPNVSSVVSVVVVVVVVVD

InterPro domains:
  IPR028952 Immunity protein 63 [PF15599] (11-89)

Radius of gyration: 15.01 Å; chains: 1; bounding box: 34×34×41 Å

Secondary structure (DSSP, 8-state):
--EEEEEEETTEEEEEEEETTEEEEEEEES-HHHHHHHHHHHHHHHHHHHHHHHH-BTTB-HHHHHHHHHHHHHHHH-HHHHHHHHHHHHHHHH-

Organism: NCBI:txid41202